Protein AF-A0A7J9QFH6-F1 (afdb_monomer)

Mean predicted aligned error: 2.74 Å

Foldseek 3Di:
DWFQQPPPVDRDTDPPDDLVVVLVVCVPPPVVVLVVCCVVVVHDSVVSSVVRSVVGDDDDDD

Sequence (62 aa):
MNFNCVFPECNFKENNIKEEEFLKHLREEHHNELLSISEKEEIPINMAEMITVSNSKVFINS

pLDDT: mean 95.49, std 7.68, range [55.53, 98.44]

Structure (mmCIF, N/CA/C/O backbone):
data_AF-A0A7J9QFH6-F1
#
_entry.id   AF-A0A7J9QFH6-F1
#
loop_
_atom_site.group_PDB
_atom_site.id
_atom_site.type_symbol
_atom_site.label_atom_id
_atom_site.label_alt_id
_atom_site.label_comp_id
_atom_site.label_asym_id
_atom_site.label_entity_id
_atom_site.label_seq_id
_atom_site.pdbx_PDB_ins_code
_atom_site.Cartn_x
_atom_site.Cartn_y
_atom_site.Cartn_z
_atom_site.occupancy
_atom_site.B_iso_or_equiv
_atom_site.auth_seq_id
_atom_site.auth_comp_id
_atom_site.auth_asym_id
_atom_site.auth_atom_id
_atom_site.pdbx_PDB_model_num
ATOM 1 N N . MET A 1 1 ? -11.844 4.609 8.537 1.00 92.94 1 MET A N 1
ATOM 2 C CA . MET A 1 1 ? -11.881 3.535 7.519 1.00 92.94 1 MET A CA 1
ATOM 3 C C . MET A 1 1 ? -11.372 2.264 8.169 1.00 92.94 1 MET A C 1
ATOM 5 O O . MET A 1 1 ? -10.699 2.361 9.188 1.00 92.94 1 MET A O 1
ATOM 9 N N . ASN A 1 2 ? -11.725 1.100 7.630 1.00 96.38 2 ASN A N 1
ATOM 10 C CA . ASN A 1 2 ? -11.259 -0.180 8.160 1.00 96.38 2 ASN A CA 1
ATOM 11 C C . ASN A 1 2 ? -10.300 -0.787 7.147 1.00 96.38 2 ASN A C 1
ATOM 13 O O . ASN A 1 2 ? -10.635 -0.843 5.961 1.00 96.38 2 ASN A O 1
ATOM 17 N N . PHE A 1 3 ? -9.132 -1.210 7.611 1.00 97.31 3 PHE A N 1
ATOM 18 C CA . PHE A 1 3 ? -8.089 -1.763 6.765 1.00 97.31 3 PHE A CA 1
ATOM 19 C C . PHE A 1 3 ? -7.636 -3.122 7.287 1.00 97.31 3 PHE A C 1
ATOM 21 O O . PHE A 1 3 ? -7.480 -3.330 8.489 1.00 97.31 3 PHE A O 1
ATOM 28 N N . ASN A 1 4 ? -7.422 -4.038 6.353 1.00 97.50 4 ASN A N 1
ATOM 29 C CA . ASN A 1 4 ? -6.738 -5.301 6.556 1.00 97.50 4 ASN A CA 1
ATOM 30 C C . ASN A 1 4 ? -5.603 -5.351 5.536 1.00 97.50 4 ASN A C 1
ATOM 32 O O . ASN A 1 4 ? -5.883 -5.371 4.336 1.00 97.50 4 ASN A O 1
ATOM 36 N N . CYS A 1 5 ? -4.353 -5.298 5.997 1.00 97.75 5 CYS A N 1
ATOM 37 C CA . CYS A 1 5 ? -3.213 -5.238 5.091 1.00 97.75 5 CYS A CA 1
ATOM 38 C C . CYS A 1 5 ? -3.186 -6.475 4.184 1.00 97.75 5 CYS A C 1
ATOM 40 O O . CYS A 1 5 ? -3.405 -7.601 4.628 1.00 97.75 5 CYS A O 1
ATOM 42 N N . VAL A 1 6 ? -2.957 -6.251 2.890 1.00 97.06 6 VAL A N 1
ATOM 43 C CA . VAL A 1 6 ? -2.974 -7.311 1.870 1.00 97.06 6 VAL A CA 1
ATOM 44 C C . VAL A 1 6 ? -1.659 -8.081 1.775 1.00 97.06 6 VAL A C 1
ATOM 46 O O . VAL A 1 6 ? -1.617 -9.121 1.119 1.00 97.06 6 VAL A O 1
ATOM 49 N N . PHE A 1 7 ? -0.589 -7.590 2.408 1.00 97.31 7 PHE A N 1
ATOM 50 C CA . PHE A 1 7 ? 0.697 -8.275 2.413 1.00 97.31 7 PHE A CA 1
ATOM 51 C C . PHE A 1 7 ? 0.645 -9.498 3.343 1.00 97.31 7 PHE A C 1
ATOM 53 O O . PHE A 1 7 ? 0.359 -9.332 4.528 1.00 97.31 7 PHE A O 1
ATOM 60 N N . PRO A 1 8 ? 0.925 -10.721 2.847 1.00 93.94 8 PRO A N 1
ATOM 61 C CA . PRO A 1 8 ? 0.667 -11.960 3.590 1.00 93.94 8 PRO A CA 1
ATOM 62 C C . PRO A 1 8 ? 1.399 -12.092 4.929 1.00 93.94 8 PRO A C 1
ATOM 64 O O . PRO A 1 8 ? 0.909 -12.770 5.827 1.00 93.94 8 PRO A O 1
ATOM 67 N N . GLU A 1 9 ? 2.573 -11.475 5.057 1.00 95.38 9 GLU A N 1
ATOM 68 C CA . GLU A 1 9 ? 3.391 -11.525 6.276 1.00 95.38 9 GLU A CA 1
ATOM 69 C C . GLU A 1 9 ? 3.019 -10.420 7.282 1.00 95.38 9 GLU A C 1
ATOM 71 O O . GLU A 1 9 ? 3.538 -10.387 8.398 1.00 95.38 9 GLU A O 1
ATOM 76 N N . CYS A 1 10 ? 2.092 -9.528 6.916 1.00 96.88 10 CYS A N 1
ATOM 77 C CA . CYS A 1 10 ? 1.664 -8.411 7.741 1.00 96.88 10 CYS A CA 1
ATOM 78 C C . CYS A 1 10 ? 0.376 -8.726 8.505 1.00 96.88 10 CYS A C 1
ATOM 80 O O . CYS A 1 10 ? -0.648 -9.076 7.925 1.00 96.88 10 CYS A O 1
ATOM 82 N N . ASN A 1 11 ? 0.402 -8.512 9.821 1.00 96.62 11 ASN A N 1
ATOM 83 C CA . ASN A 1 11 ? -0.767 -8.675 10.691 1.00 96.62 11 ASN A CA 1
ATOM 84 C C . ASN A 1 11 ? -1.502 -7.353 10.972 1.00 96.62 11 ASN A C 1
ATOM 86 O O . ASN A 1 11 ? -2.339 -7.297 11.874 1.00 96.62 11 ASN A O 1
ATOM 90 N N . PHE A 1 12 ? -1.186 -6.278 10.241 1.00 97.44 12 PHE A N 1
ATOM 91 C CA . PHE A 1 12 ? -1.836 -4.984 10.429 1.00 97.44 12 PHE A CA 1
ATOM 92 C C . PHE A 1 12 ? -3.318 -5.070 10.046 1.00 97.44 12 PHE A C 1
ATOM 94 O O . PHE A 1 12 ? -3.680 -5.248 8.877 1.00 97.44 12 PHE A O 1
ATOM 101 N N . LYS A 1 13 ? -4.186 -4.910 11.046 1.00 96.81 13 LYS A N 1
ATOM 102 C CA . LYS A 1 13 ? -5.637 -4.910 10.891 1.00 96.81 13 LYS A CA 1
ATOM 103 C C . LYS A 1 13 ? -6.249 -3.924 11.872 1.00 96.81 13 LYS A C 1
ATOM 105 O O . LYS A 1 13 ? -6.348 -4.210 13.060 1.00 96.81 13 LYS A O 1
ATOM 110 N N . GLU A 1 14 ? -6.710 -2.796 11.352 1.00 96.94 14 GLU A N 1
ATOM 111 C CA . GLU A 1 14 ? -7.184 -1.679 12.162 1.00 96.94 14 GLU A CA 1
ATOM 112 C C . GLU A 1 14 ? -8.539 -1.172 11.675 1.00 96.94 14 GLU A C 1
ATOM 114 O O . GLU A 1 14 ? -8.801 -1.035 10.475 1.00 96.94 14 GLU A O 1
ATOM 119 N N . ASN A 1 15 ? -9.413 -0.875 12.633 1.00 95.69 15 ASN A N 1
ATOM 120 C CA . ASN A 1 15 ? -10.729 -0.304 12.378 1.00 95.69 15 ASN A CA 1
ATOM 121 C C . ASN A 1 15 ? -10.742 1.173 12.769 1.00 95.69 15 ASN A C 1
ATOM 123 O O . ASN A 1 15 ? -10.075 1.580 13.713 1.00 95.69 15 ASN A O 1
ATOM 127 N N . ASN A 1 16 ? -11.571 1.968 12.092 1.00 95.56 16 ASN A N 1
ATOM 128 C CA . ASN A 1 16 ? -11.764 3.393 12.391 1.00 95.56 16 ASN A CA 1
ATOM 129 C C . ASN A 1 16 ? -10.499 4.279 12.328 1.00 95.56 16 ASN A C 1
ATOM 131 O O . ASN A 1 16 ? -10.480 5.340 12.946 1.00 95.56 16 ASN A O 1
ATOM 135 N N . ILE A 1 17 ? -9.504 3.921 11.514 1.00 96.81 17 ILE A N 1
ATOM 136 C CA . ILE A 1 17 ? -8.314 4.759 11.272 1.00 96.81 17 ILE A CA 1
ATOM 137 C C . ILE A 1 17 ? -8.477 5.650 10.034 1.00 96.81 17 ILE A C 1
ATOM 139 O O . ILE A 1 17 ? -9.324 5.395 9.165 1.00 96.81 17 ILE A O 1
ATOM 143 N N . LYS A 1 18 ? -7.683 6.714 9.934 1.00 97.25 18 LYS A N 1
ATOM 144 C CA . LYS A 1 18 ? -7.583 7.535 8.720 1.00 97.25 18 LYS A CA 1
ATOM 145 C C . LYS A 1 18 ? -6.799 6.794 7.636 1.00 97.25 18 LYS A C 1
ATOM 147 O O . LYS A 1 18 ? -5.926 5.984 7.924 1.00 97.25 18 LYS A O 1
AT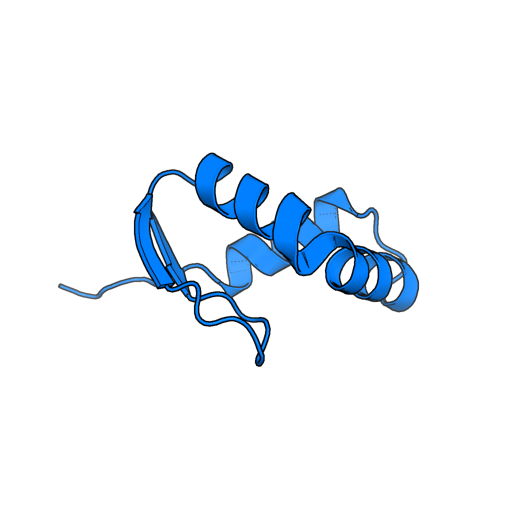OM 152 N N . GLU A 1 19 ? -7.073 7.117 6.375 1.00 96.62 19 GLU A N 1
ATOM 153 C CA . GLU A 1 19 ? -6.302 6.583 5.243 1.00 96.62 19 GLU A CA 1
ATOM 154 C C . GLU A 1 19 ? -4.815 6.953 5.335 1.00 96.62 19 GLU A C 1
ATOM 156 O O . GLU A 1 19 ? -3.958 6.115 5.086 1.00 96.62 19 GLU A O 1
ATOM 161 N N . GLU A 1 20 ? -4.509 8.177 5.777 1.00 97.00 20 GLU A N 1
ATOM 162 C CA . GLU A 1 20 ? -3.138 8.660 5.997 1.00 97.00 20 GLU A CA 1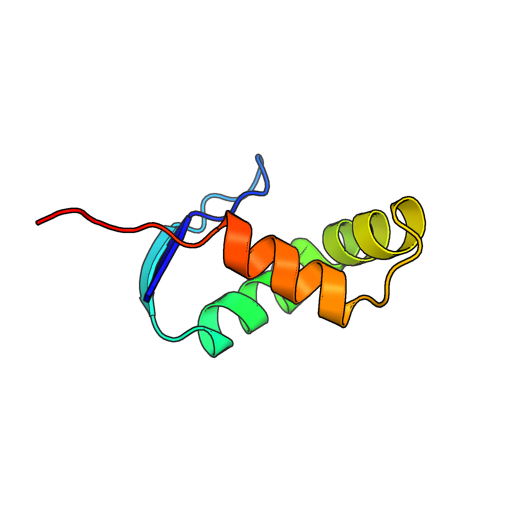
ATOM 163 C C . GLU A 1 20 ? -2.358 7.802 7.006 1.00 97.00 20 GLU A C 1
ATOM 165 O O . GLU A 1 20 ? -1.158 7.592 6.836 1.00 97.00 20 GLU A O 1
ATOM 170 N N . GLU A 1 21 ? -3.029 7.276 8.036 1.00 97.94 21 GLU A N 1
ATOM 171 C CA . GLU A 1 21 ? -2.409 6.385 9.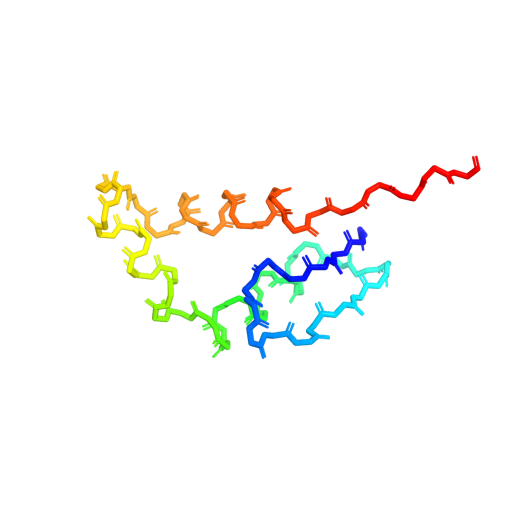026 1.00 97.94 21 GLU A CA 1
ATOM 172 C C . GLU A 1 21 ? -2.052 5.036 8.395 1.00 97.94 21 GLU A C 1
ATOM 174 O O . GLU A 1 21 ? -0.971 4.502 8.642 1.00 97.94 21 GLU A O 1
ATOM 179 N N . PHE A 1 22 ? -2.914 4.520 7.515 1.00 98.19 22 PHE A N 1
ATOM 180 C CA . PHE A 1 22 ? -2.626 3.296 6.773 1.00 98.19 22 PHE A CA 1
ATOM 181 C C . PHE A 1 22 ? -1.530 3.498 5.715 1.00 98.19 22 PHE A C 1
ATOM 183 O O . PHE A 1 22 ? -0.633 2.669 5.591 1.00 98.19 22 PHE A O 1
ATOM 190 N N . LEU A 1 23 ? -1.536 4.628 5.002 1.00 98.19 23 LEU A N 1
ATOM 191 C CA . LEU A 1 23 ? -0.466 4.995 4.068 1.00 98.19 23 LEU A CA 1
ATOM 192 C C . LEU A 1 23 ? 0.893 5.089 4.764 1.00 98.19 23 LEU A C 1
ATOM 194 O O . LEU A 1 23 ? 1.898 4.645 4.211 1.00 98.19 23 LEU A O 1
ATOM 198 N N . LYS A 1 24 ? 0.933 5.640 5.982 1.00 98.19 24 LYS A N 1
ATOM 199 C CA . LYS A 1 24 ? 2.156 5.674 6.787 1.00 98.19 24 LYS A CA 1
ATOM 200 C C . LYS A 1 24 ? 2.668 4.259 7.074 1.00 98.19 24 LYS A C 1
ATOM 202 O O . LYS A 1 24 ? 3.835 3.994 6.809 1.00 98.19 24 LYS A O 1
ATOM 207 N N . HIS A 1 25 ? 1.796 3.354 7.523 1.00 98.19 25 HIS A N 1
ATOM 208 C CA . HIS A 1 25 ? 2.147 1.946 7.732 1.00 98.19 25 HIS A CA 1
ATOM 209 C C . HIS A 1 25 ? 2.735 1.301 6.465 1.00 98.19 25 HIS A C 1
ATOM 211 O O . HIS A 1 25 ? 3.798 0.691 6.532 1.00 98.19 25 HIS A O 1
ATOM 217 N N . LEU A 1 26 ? 2.102 1.489 5.302 1.00 98.31 26 LEU A N 1
ATOM 218 C CA . LEU A 1 26 ? 2.607 0.944 4.037 1.00 98.31 26 LEU A CA 1
ATOM 219 C C . LEU A 1 26 ? 4.007 1.471 3.681 1.00 98.31 26 LEU A C 1
ATOM 221 O O . LEU A 1 26 ? 4.847 0.715 3.201 1.00 98.31 26 LEU A O 1
ATOM 225 N N . ARG A 1 27 ? 4.274 2.758 3.924 1.00 97.88 27 ARG A N 1
ATOM 226 C CA . ARG A 1 27 ? 5.579 3.377 3.641 1.00 97.88 27 ARG A CA 1
ATOM 227 C C . ARG A 1 27 ? 6.675 2.971 4.621 1.00 97.88 27 ARG A C 1
ATOM 229 O O . ARG A 1 27 ? 7.835 2.976 4.231 1.00 97.88 27 ARG A O 1
ATOM 236 N N . GLU A 1 28 ? 6.332 2.677 5.870 1.00 98.00 28 GLU A N 1
ATOM 237 C CA . GLU A 1 28 ? 7.303 2.285 6.899 1.00 98.00 28 GLU A CA 1
ATOM 238 C C . GLU A 1 28 ? 7.622 0.787 6.833 1.00 98.00 28 GLU A C 1
ATOM 240 O O . GLU A 1 28 ? 8.790 0.413 6.884 1.00 98.00 28 GLU A O 1
ATOM 245 N N . GLU A 1 29 ? 6.605 -0.055 6.643 1.00 98.12 29 GLU A N 1
ATOM 246 C CA . GLU A 1 29 ? 6.739 -1.513 6.762 1.00 98.12 29 GLU A CA 1
ATOM 247 C C . GLU A 1 29 ? 6.803 -2.237 5.409 1.00 98.12 29 GLU A C 1
ATOM 249 O O . GLU A 1 29 ? 7.341 -3.336 5.340 1.00 98.12 29 GLU A O 1
ATOM 254 N N . HIS A 1 30 ? 6.283 -1.634 4.330 1.00 98.19 30 HIS A N 1
ATOM 255 C CA . HIS A 1 30 ? 6.104 -2.303 3.029 1.00 98.19 30 HIS A CA 1
ATOM 256 C C . HIS A 1 30 ? 6.652 -1.515 1.832 1.00 98.19 30 HIS A C 1
ATOM 258 O O . HIS A 1 30 ? 6.198 -1.673 0.694 1.00 98.19 30 HIS A O 1
ATOM 264 N N . HIS A 1 31 ? 7.629 -0.633 2.061 1.00 97.81 31 HIS A N 1
ATOM 265 C CA . HIS A 1 31 ? 8.192 0.194 0.992 1.00 97.81 31 HIS A CA 1
ATOM 266 C C . HIS A 1 31 ? 8.809 -0.640 -0.141 1.00 97.81 31 HIS A C 1
ATOM 268 O O . HIS A 1 31 ? 8.639 -0.310 -1.314 1.00 97.81 31 HIS A O 1
ATOM 274 N N . ASN A 1 32 ? 9.495 -1.735 0.194 1.00 97.88 32 ASN A N 1
ATOM 275 C CA . ASN A 1 32 ? 10.172 -2.584 -0.789 1.00 97.88 32 ASN A CA 1
ATOM 276 C C . ASN A 1 32 ? 9.173 -3.363 -1.650 1.00 97.88 32 ASN A C 1
ATOM 278 O O . ASN A 1 32 ? 9.373 -3.526 -2.854 1.00 97.88 32 ASN A O 1
ATOM 282 N N . GLU A 1 33 ? 8.078 -3.822 -1.056 1.00 98.25 33 GLU A N 1
ATOM 283 C CA . GLU A 1 33 ? 6.999 -4.504 -1.755 1.00 98.25 33 GLU A CA 1
ATOM 284 C C . GLU A 1 33 ? 6.255 -3.534 -2.677 1.00 98.25 33 GLU A C 1
ATOM 286 O O . GLU A 1 33 ? 5.972 -3.876 -3.825 1.00 98.25 33 GLU A O 1
ATOM 291 N N . LEU A 1 34 ? 6.010 -2.299 -2.224 1.00 98.31 34 LEU A N 1
ATOM 292 C CA . LEU A 1 34 ? 5.450 -1.234 -3.060 1.00 98.31 34 LEU A CA 1
ATOM 293 C C . LEU A 1 34 ? 6.363 -0.879 -4.240 1.00 98.31 34 LEU A C 1
ATOM 295 O O . LEU A 1 34 ? 5.866 -0.726 -5.356 1.00 98.31 34 LEU A O 1
ATOM 299 N N . LEU A 1 35 ? 7.679 -0.781 -4.017 1.00 98.25 35 LEU A N 1
ATOM 300 C CA . LEU A 1 35 ? 8.664 -0.601 -5.088 1.00 98.25 35 LEU A CA 1
ATOM 301 C C . LEU A 1 35 ? 8.627 -1.773 -6.071 1.00 98.25 35 LEU A C 1
ATOM 303 O O . LEU A 1 35 ? 8.552 -1.558 -7.275 1.00 98.25 35 LEU A O 1
ATOM 307 N N . SER A 1 36 ? 8.576 -3.005 -5.564 1.00 97.94 36 SER A N 1
ATOM 308 C CA . SER A 1 36 ? 8.509 -4.207 -6.402 1.00 97.94 36 SER A CA 1
ATOM 309 C C . SER A 1 36 ? 7.253 -4.225 -7.281 1.00 97.94 36 SER A C 1
ATOM 311 O O . SER A 1 36 ? 7.327 -4.587 -8.452 1.00 97.94 36 SER A O 1
ATOM 313 N N . ILE A 1 37 ? 6.097 -3.812 -6.747 1.00 97.50 37 ILE A N 1
ATOM 314 C CA . ILE A 1 37 ? 4.849 -3.666 -7.516 1.00 97.50 37 ILE A CA 1
ATOM 315 C C . ILE A 1 37 ? 4.983 -2.544 -8.553 1.00 97.50 37 ILE A C 1
ATOM 317 O O . ILE A 1 37 ? 4.624 -2.736 -9.710 1.00 97.50 37 ILE A O 1
ATOM 321 N N . SER A 1 38 ? 5.508 -1.387 -8.143 1.00 98.38 38 SER A N 1
ATOM 322 C CA . SER A 1 38 ? 5.735 -0.225 -9.008 1.00 98.38 38 SER A CA 1
ATOM 323 C C . SER A 1 38 ? 6.603 -0.577 -10.219 1.00 98.38 38 SER A C 1
ATOM 325 O O . SER A 1 38 ? 6.226 -0.272 -11.347 1.00 98.38 38 SER A O 1
ATOM 327 N N . GLU A 1 39 ? 7.720 -1.270 -9.998 1.00 98.44 39 GLU A N 1
ATOM 328 C CA . GLU A 1 39 ? 8.638 -1.711 -11.050 1.00 98.44 39 GLU A CA 1
ATOM 329 C C . GLU A 1 39 ? 8.023 -2.794 -11.938 1.00 98.44 39 GLU A C 1
ATOM 331 O O . GLU A 1 39 ? 8.099 -2.703 -13.161 1.00 98.44 39 GLU A O 1
ATOM 336 N N . LYS A 1 40 ? 7.388 -3.807 -11.337 1.00 98.06 40 LYS A N 1
ATOM 337 C CA . LYS A 1 40 ? 6.797 -4.932 -12.072 1.00 98.06 40 LYS A CA 1
ATOM 338 C C . LYS A 1 40 ? 5.650 -4.504 -12.985 1.00 98.06 40 LYS A C 1
ATOM 340 O O . LYS A 1 40 ? 5.523 -5.034 -14.085 1.00 98.06 40 LYS A O 1
ATOM 345 N N . GLU A 1 41 ? 4.800 -3.601 -12.509 1.00 97.12 41 GLU A N 1
ATOM 346 C CA . GLU A 1 41 ? 3.618 -3.137 -13.240 1.00 97.12 41 GLU A CA 1
ATOM 347 C C . GLU A 1 41 ? 3.905 -1.864 -14.064 1.00 97.12 41 GLU A C 1
ATOM 349 O O . GLU A 1 41 ? 2.999 -1.334 -14.701 1.00 97.12 41 GLU A O 1
ATOM 354 N N . GLU A 1 42 ? 5.149 -1.365 -14.052 1.00 98.12 42 GLU A N 1
ATOM 355 C CA . GLU A 1 42 ? 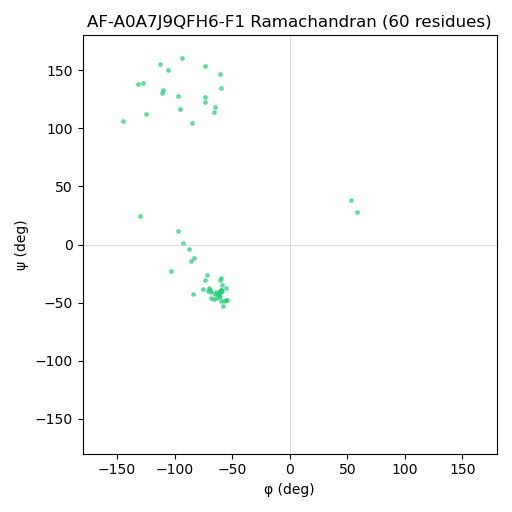5.584 -0.126 -14.720 1.00 98.12 42 GLU A CA 1
ATOM 356 C C . GLU A 1 42 ? 4.736 1.112 -14.345 1.00 98.12 42 GLU A C 1
ATOM 358 O O . GLU A 1 42 ? 4.461 1.990 -15.167 1.00 98.12 42 GLU A O 1
ATOM 363 N N . ILE A 1 43 ? 4.326 1.208 -13.075 1.00 98.06 43 ILE A N 1
ATOM 364 C CA . ILE A 1 43 ? 3.516 2.316 -12.542 1.00 98.06 43 ILE A CA 1
ATOM 365 C C . ILE A 1 43 ? 4.301 3.154 -11.529 1.00 98.06 43 ILE A C 1
ATOM 367 O O . ILE A 1 43 ? 5.193 2.634 -10.866 1.00 98.06 43 ILE A O 1
ATOM 371 N N . PRO A 1 44 ? 3.958 4.438 -11.316 1.00 98.38 44 PRO A N 1
ATOM 372 C CA . PRO A 1 44 ? 4.540 5.224 -10.231 1.00 98.38 44 PRO A CA 1
ATOM 373 C C . PRO A 1 44 ? 4.243 4.617 -8.852 1.00 98.38 44 PRO A C 1
ATOM 375 O O . PRO A 1 44 ? 3.138 4.125 -8.620 1.00 98.38 44 PRO A O 1
ATOM 378 N N . ILE A 1 45 ? 5.168 4.755 -7.897 1.00 97.69 45 ILE A N 1
ATOM 379 C CA . ILE A 1 45 ? 4.995 4.223 -6.532 1.00 97.69 45 ILE A CA 1
ATOM 380 C C . ILE A 1 45 ? 3.716 4.729 -5.848 1.00 97.69 45 ILE A C 1
ATOM 382 O O . ILE A 1 45 ? 3.010 3.954 -5.213 1.00 97.69 45 ILE A O 1
ATOM 386 N N . ASN A 1 46 ? 3.336 5.992 -6.065 1.00 97.56 46 ASN A N 1
ATOM 387 C CA . ASN A 1 46 ? 2.088 6.548 -5.530 1.00 97.56 46 ASN A CA 1
ATOM 388 C C . ASN A 1 46 ? 0.846 5.798 -6.047 1.00 97.56 46 ASN A C 1
ATOM 390 O O . ASN A 1 46 ? -0.164 5.714 -5.355 1.00 97.56 46 ASN A O 1
ATOM 394 N N . MET A 1 47 ? 0.903 5.248 -7.264 1.00 98.00 47 MET A N 1
ATOM 395 C CA . MET A 1 47 ? -0.185 4.444 -7.814 1.00 98.00 47 MET A CA 1
ATOM 396 C C . MET A 1 47 ? -0.216 3.049 -7.180 1.00 98.00 47 MET A C 1
ATOM 398 O O . MET A 1 47 ? -1.297 2.563 -6.854 1.00 98.00 47 MET A O 1
ATOM 402 N N . ALA A 1 48 ? 0.950 2.447 -6.921 1.00 98.31 48 ALA A N 1
ATOM 403 C CA . ALA A 1 48 ? 1.050 1.205 -6.153 1.00 98.31 48 ALA A CA 1
ATOM 404 C C . ALA A 1 48 ? 0.498 1.374 -4.722 1.00 98.31 48 ALA A C 1
ATOM 406 O O . ALA A 1 48 ? -0.245 0.513 -4.246 1.00 98.31 48 ALA A O 1
ATOM 407 N N . GLU A 1 49 ? 0.771 2.509 -4.067 1.00 98.12 49 GLU A N 1
ATOM 408 C CA . GLU A 1 49 ? 0.175 2.870 -2.772 1.00 98.12 49 GLU A CA 1
ATOM 409 C C . GLU A 1 49 ? -1.358 2.914 -2.861 1.00 98.12 49 GLU A C 1
ATOM 411 O O . GLU A 1 49 ? -2.036 2.225 -2.100 1.00 98.12 49 GLU A O 1
ATOM 416 N N . MET A 1 50 ? -1.923 3.655 -3.823 1.00 97.12 50 M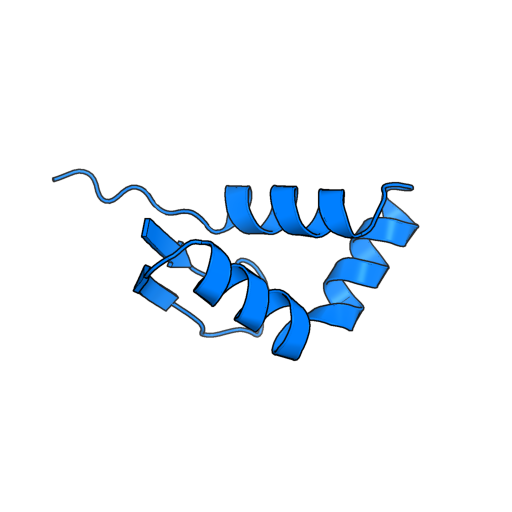ET A N 1
ATOM 417 C CA . MET A 1 50 ? -3.380 3.785 -3.998 1.00 97.12 50 MET A CA 1
ATOM 418 C C . MET A 1 50 ? -4.077 2.445 -4.273 1.00 97.12 50 MET A C 1
ATOM 420 O O . MET A 1 50 ? -5.154 2.180 -3.727 1.00 97.12 50 MET A O 1
ATOM 424 N N . ILE A 1 51 ? -3.472 1.590 -5.103 1.00 97.44 51 ILE A N 1
ATOM 425 C CA . ILE A 1 51 ? -3.975 0.238 -5.380 1.00 97.44 51 ILE A CA 1
ATOM 426 C C . ILE A 1 51 ? -3.964 -0.593 -4.092 1.00 97.44 51 ILE A C 1
ATOM 428 O O . ILE A 1 51 ? -4.966 -1.222 -3.751 1.00 97.44 51 ILE A O 1
ATOM 432 N N . THR A 1 52 ? -2.866 -0.548 -3.338 1.00 97.81 52 THR A N 1
ATOM 433 C CA . THR A 1 52 ? -2.710 -1.305 -2.087 1.00 97.81 52 THR A CA 1
ATOM 434 C C . THR A 1 52 ? -3.698 -0.843 -1.017 1.00 97.81 52 THR A C 1
ATOM 436 O O . THR A 1 52 ? -4.345 -1.676 -0.380 1.00 97.81 52 THR A O 1
ATOM 439 N N . VAL A 1 53 ? -3.895 0.471 -0.863 1.00 97.88 53 VAL A N 1
ATOM 440 C CA . VAL A 1 53 ? -4.930 1.063 0.004 1.00 97.88 53 VAL A CA 1
ATOM 441 C C . VAL A 1 53 ? -6.314 0.559 -0.386 1.00 97.88 53 VAL A C 1
ATOM 443 O O . VAL A 1 53 ? -7.065 0.093 0.471 1.00 97.88 53 VAL A O 1
ATOM 446 N N . SER A 1 54 ? -6.641 0.599 -1.679 1.00 96.81 54 SER A N 1
ATOM 447 C CA . SER A 1 54 ? -7.944 0.163 -2.188 1.00 96.81 54 SER A CA 1
ATOM 448 C C . SER A 1 54 ? -8.201 -1.319 -1.909 1.00 96.81 54 SER A C 1
ATOM 450 O O . SER A 1 54 ? -9.280 -1.666 -1.434 1.00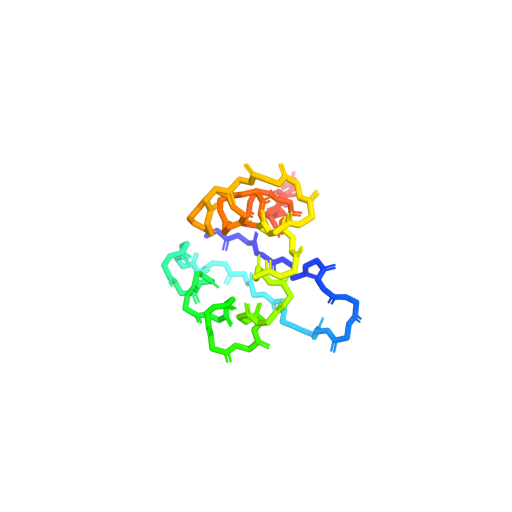 96.81 54 SER A O 1
ATOM 452 N N . ASN A 1 55 ? -7.198 -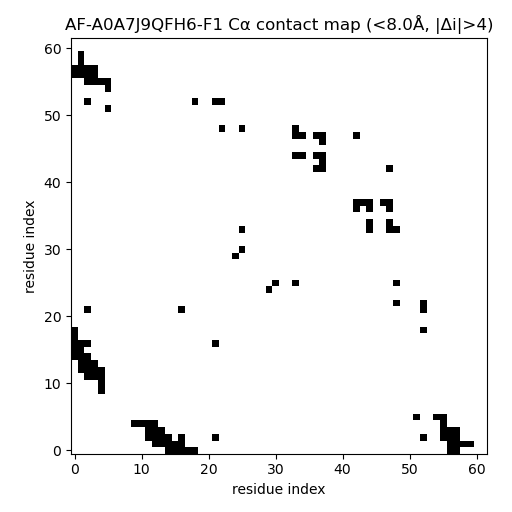2.173 -2.127 1.00 96.69 55 ASN A N 1
ATOM 453 C CA . ASN A 1 55 ? -7.295 -3.615 -1.888 1.00 96.69 55 ASN A CA 1
ATOM 454 C C . ASN A 1 55 ? -7.332 -3.975 -0.396 1.00 96.69 55 ASN A C 1
ATOM 456 O O . ASN A 1 55 ? -7.884 -5.009 -0.028 1.00 96.69 55 ASN A O 1
ATOM 460 N N . SER A 1 56 ? -6.766 -3.126 0.463 1.00 97.00 56 SER A N 1
ATOM 461 C CA . SER A 1 56 ? -6.744 -3.338 1.915 1.00 97.00 56 SER A CA 1
ATOM 462 C C . SER A 1 56 ? -8.006 -2.832 2.612 1.00 97.00 56 SER A C 1
ATOM 464 O O . SER A 1 56 ? -8.237 -3.139 3.781 1.00 97.00 56 SER A O 1
ATOM 466 N N . LYS A 1 57 ? -8.827 -2.019 1.939 1.00 96.44 57 LYS A N 1
ATOM 467 C CA . LYS A 1 57 ? -10.022 -1.414 2.530 1.00 96.44 57 LYS A CA 1
ATOM 468 C C . LYS A 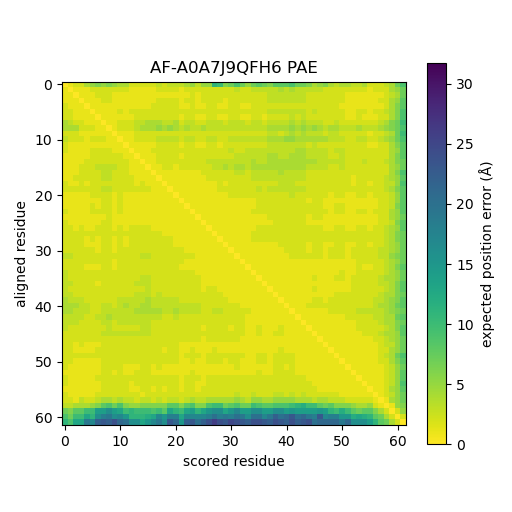1 57 ? -11.130 -2.452 2.699 1.00 96.44 57 LYS A C 1
ATOM 470 O O . LYS A 1 57 ? -11.566 -3.082 1.740 1.00 96.44 57 LYS A O 1
ATOM 475 N N . VAL A 1 58 ? -11.655 -2.565 3.915 1.00 94.50 58 VAL A N 1
ATOM 476 C CA . VAL A 1 58 ? -12.736 -3.496 4.258 1.00 94.50 58 VAL A CA 1
ATOM 477 C C . VAL A 1 58 ? -14.025 -2.731 4.545 1.00 94.50 58 VAL A C 1
ATOM 479 O O . VAL A 1 58 ? -14.047 -1.768 5.317 1.00 94.50 58 VAL A O 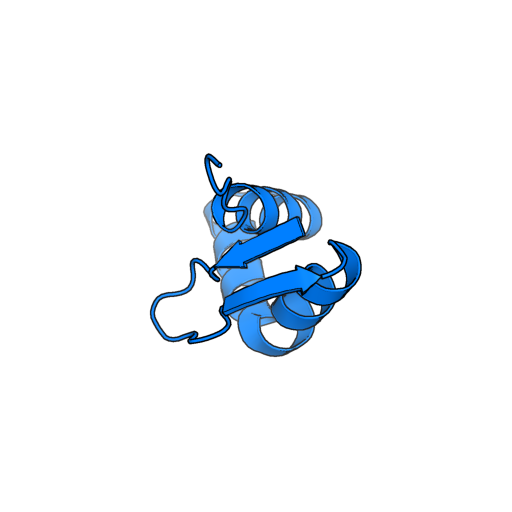1
ATOM 482 N N . PHE A 1 59 ? -15.128 -3.187 3.953 1.00 86.06 59 PHE A N 1
ATOM 483 C CA . PHE A 1 59 ? -16.470 -2.724 4.294 1.00 86.06 59 PHE A CA 1
ATOM 484 C C . PHE A 1 59 ? -17.078 -3.688 5.308 1.00 86.06 59 PHE A C 1
ATOM 486 O O . PHE A 1 59 ? -17.267 -4.868 5.021 1.00 86.06 59 PHE A O 1
ATOM 493 N N . ILE A 1 60 ? -17.363 -3.191 6.510 1.00 74.88 60 ILE A N 1
ATOM 494 C CA . ILE A 1 60 ? -18.135 -3.947 7.494 1.00 74.88 60 ILE A CA 1
ATOM 495 C C . ILE A 1 60 ? -19.600 -3.679 7.151 1.00 74.88 60 ILE A C 1
ATOM 497 O O . ILE A 1 60 ? -20.087 -2.572 7.382 1.00 74.88 60 ILE A O 1
ATOM 501 N N . ASN A 1 61 ? -20.283 -4.653 6.546 1.00 59.66 61 ASN A N 1
ATOM 502 C CA . ASN A 1 61 ? -21.739 -4.590 6.439 1.00 59.66 61 ASN A CA 1
ATOM 503 C C . ASN A 1 61 ? -22.298 -4.676 7.864 1.00 59.66 61 ASN A C 1
ATOM 505 O O . ASN A 1 61 ? -22.005 -5.638 8.575 1.00 59.66 61 ASN A O 1
ATOM 509 N N . SER A 1 62 ? -23.005 -3.625 8.285 1.00 55.53 62 SER A N 1
ATOM 510 C CA . SER A 1 62 ? -23.770 -3.605 9.539 1.00 55.53 62 SER A CA 1
ATOM 511 C C . SER A 1 62 ? -24.996 -4.503 9.448 1.00 55.53 62 SER A C 1
ATOM 513 O O . SER A 1 62 ? -25.553 -4.607 8.330 1.00 55.53 62 SER A O 1
#

Secondary structure (DSSP, 8-state):
-EEE--STT---EESS--HHHHHHHHHHHSHHHHHHHHHHTT--HHHHHHHHHHHHEE----

Radius of gyration: 11.56 Å; Cα contacts (8 Å, |Δi|>4): 63; chains: 1; bounding box: 34×21×27 Å

Solvent-accessible surface area (backbone atoms only — not comparable to full-atom values): 3645 Å² total; per-residue (Å²): 78,32,39,43,53,75,52,89,91,50,84,58,66,49,71,77,41,57,69,69,61,53,51,48,50,43,60,73,78,35,44,67,60,35,48,52,48,11,63,75,69,73,43,58,53,72,53,36,49,53,52,51,54,60,72,13,51,54,84,81,83,129